Protein AF-A0A9X8DZJ5-F1 (afdb_monomer_lite)

Radius of gyration: 17.93 Å; chains: 1; bounding box: 38×41×40 Å

Foldseek 3Di:
DVVCCCVPCPPQEDDDDPPDLLQADDDCVVNVSHDYDDDDDDDPDDDDPPDPDPDPPPPPDPQDWAFPFDWPDRPDPDDDQDPDDDPVPDVVVLVSLLVVLVGTATAIGHDPVPPVQDHHAQVVCVSSNHDHDDGDCVDPDPNNVVVVVVCVVVVVD

Sequence (157 aa):
MADLMTQTFGDRLYIDDLTNDGSVLPSPHALQYKFLLKGKQGQADDTTTGEYSDMDDDVDDDDSADVVLHKISTKTKKQPPPTGKTKKLAADRKLAFAAYNRTHLSRVYPSGLRVDSSNYNPVMGWGTGSQLVALNYQTADVCVELFLEILQVLRIA

Secondary structure (DSSP, 8-state):
-HHHHHHHHGGGB----TT--SSSPPPTTTTTTPBPPP-PPPPPS----------------TT-EE--------------------TTHHHHHHHHHHHHTTTS--EEEE-TT-TT-----HHHHHTTT-SEE---TTS--HHHHHHHHHHHHTT--

InterPro domains:
  IPR000909 Phosphatidylinositol-specific phospholipase C, X domain [PF00388] (1-40)
  IPR001192 Phosphoinositide phospholipase C family [PR00390] (24-41)
  IPR001192 Phosphoinositide phospholipase C family [PR00390] (105-126)
  IPR001192 Phosphoinositide phospholipase C family [PR00390] (126-144)
  IPR001192 Phosphoinositide phospholipase C family [PTHR10336] (85-145)
  IPR001711 Phospholipase C, phosphatidylinositol-specific, Y domain [PF00387] (85-145)
  IPR001711 Phospholipase C, phosphatidylinositol-specific, Y domain [PS50008] (85-146)
  IPR001711 Phospholipase C, phosphatidylinositol-specific, Y domain [SM00149] (63-152)
  IPR017946 PLC-like phosphodiesterase, TIM beta/alpha-barrel domain superfamily [G3DSA:3.20.20.190] (1-150)
  IPR017946 PLC-like phosphodiesterase, TIM beta/alpha-barrel domain superfamily [SSF51695] (1-146)

pLDDT: mean 71.86, std 23.45, range [27.16, 96.31]

Structure (mmCIF, N/CA/C/O backbone):
data_AF-A0A9X8DZJ5-F1
#
_entry.id   AF-A0A9X8DZJ5-F1
#
loop_
_atom_site.group_PDB
_atom_site.id
_atom_site.type_symbol
_atom_site.label_atom_id
_atom_site.label_alt_id
_atom_site.label_comp_id
_atom_site.label_asym_id
_atom_site.label_entity_id
_atom_site.label_seq_id
_atom_site.pdbx_PDB_ins_code
_atom_site.Cartn_x
_atom_site.Cartn_y
_atom_site.Cartn_z
_atom_site.occupancy
_atom_site.B_iso_or_equiv
_atom_site.auth_seq_id
_atom_site.auth_comp_id
_atom_site.auth_asym_id
_atom_site.auth_atom_id
_atom_site.pdbx_PDB_model_num
ATOM 1 N N . MET A 1 1 ? 3.987 2.802 21.134 1.00 88.19 1 MET A N 1
ATOM 2 C CA . MET A 1 1 ? 3.379 3.090 19.812 1.00 88.19 1 MET A CA 1
ATOM 3 C C . MET A 1 1 ? 1.865 2.952 19.856 1.00 88.19 1 MET A C 1
ATOM 5 O O . MET A 1 1 ? 1.215 3.881 19.409 1.00 88.19 1 MET A O 1
ATOM 9 N N . ALA A 1 2 ? 1.309 1.887 20.451 1.00 88.94 2 ALA A N 1
ATOM 10 C CA . ALA A 1 2 ? -0.141 1.738 20.628 1.00 88.94 2 ALA A CA 1
ATOM 11 C C . ALA A 1 2 ? -0.812 2.981 21.253 1.00 88.94 2 ALA A C 1
ATOM 13 O O . ALA A 1 2 ? -1.716 3.533 20.640 1.00 88.94 2 ALA A O 1
ATOM 14 N N . ASP A 1 3 ? -0.300 3.498 22.377 1.00 93.75 3 ASP A N 1
ATOM 15 C CA . ASP A 1 3 ? -0.886 4.682 23.037 1.00 93.75 3 ASP A CA 1
ATOM 16 C C . ASP A 1 3 ? -0.896 5.928 22.143 1.00 93.75 3 ASP A C 1
ATOM 18 O O . ASP A 1 3 ? -1.893 6.641 22.082 1.00 93.75 3 ASP A O 1
ATOM 22 N N . LEU A 1 4 ? 0.183 6.158 21.384 1.00 95.38 4 LEU A N 1
ATOM 23 C CA . LEU A 1 4 ? 0.270 7.268 20.430 1.00 95.38 4 LEU A CA 1
ATOM 24 C C . LEU A 1 4 ? -0.754 7.123 19.302 1.00 95.38 4 LEU A C 1
ATOM 26 O O . LEU A 1 4 ? -1.357 8.112 18.896 1.00 95.38 4 LEU A O 1
ATOM 30 N N . MET A 1 5 ? -0.960 5.902 18.799 1.00 92.81 5 MET A N 1
ATOM 31 C CA . MET A 1 5 ? -1.943 5.622 17.751 1.00 92.81 5 MET A CA 1
ATOM 32 C C . MET A 1 5 ? -3.364 5.825 18.267 1.00 92.81 5 MET A C 1
ATOM 34 O O . MET A 1 5 ? -4.156 6.477 17.594 1.00 92.81 5 MET A O 1
ATOM 38 N N . THR A 1 6 ? -3.671 5.348 19.474 1.00 92.56 6 THR A N 1
ATOM 39 C CA . THR A 1 6 ? -4.973 5.571 20.113 1.00 92.56 6 THR A CA 1
ATOM 40 C C . THR A 1 6 ? -5.207 7.054 20.389 1.00 92.56 6 THR A C 1
ATOM 42 O O . THR A 1 6 ? -6.290 7.557 20.119 1.00 92.56 6 THR A O 1
ATOM 45 N N . GLN A 1 7 ? -4.197 7.787 20.860 1.00 96.31 7 GLN A N 1
ATOM 46 C CA . GLN A 1 7 ? -4.312 9.222 21.125 1.00 96.31 7 GLN A CA 1
ATOM 47 C C . GLN A 1 7 ? -4.469 10.046 19.837 1.00 96.31 7 GLN A C 1
ATOM 49 O O . GLN A 1 7 ? -5.207 11.027 19.823 1.00 96.31 7 GLN A O 1
ATOM 54 N N . THR A 1 8 ? -3.770 9.665 18.765 1.00 95.75 8 THR A N 1
ATOM 55 C CA . THR A 1 8 ? -3.733 10.424 17.505 1.00 95.75 8 THR A CA 1
ATOM 56 C C . THR A 1 8 ? -4.928 10.111 16.612 1.00 95.75 8 THR A C 1
ATOM 58 O O . THR A 1 8 ? -5.528 11.018 16.041 1.00 95.75 8 THR A O 1
ATOM 61 N N . PHE A 1 9 ? -5.270 8.829 16.463 1.00 94.62 9 PHE A N 1
ATOM 62 C CA . PHE A 1 9 ? -6.343 8.390 15.572 1.00 94.62 9 PHE A CA 1
ATOM 63 C C . PHE A 1 9 ? -7.681 8.227 16.290 1.00 94.62 9 PHE A C 1
ATOM 65 O O . PHE A 1 9 ? -8.708 8.346 15.631 1.00 94.62 9 PHE A O 1
ATOM 72 N N . GLY A 1 10 ? -7.691 8.001 17.608 1.00 93.06 10 GLY A N 1
ATOM 73 C CA . GLY A 1 10 ? -8.906 7.967 18.421 1.00 93.06 10 GLY A CA 1
ATOM 74 C C . GLY A 1 10 ? -9.996 7.071 17.835 1.00 93.06 10 GLY A C 1
ATOM 75 O O . GLY A 1 10 ? -9.781 5.892 17.562 1.00 93.06 10 GLY A O 1
ATOM 76 N N . ASP A 1 11 ? -11.159 7.669 17.594 1.00 91.69 11 ASP A N 1
ATOM 77 C CA . ASP A 1 11 ? -12.351 7.048 17.014 1.00 91.69 11 ASP A CA 1
ATOM 78 C C . ASP A 1 11 ? -12.203 6.661 15.532 1.00 91.69 11 ASP A C 1
ATOM 80 O O . ASP A 1 11 ? -13.010 5.894 14.999 1.00 91.69 11 ASP A O 1
ATOM 84 N N . ARG A 1 12 ? -11.174 7.165 14.845 1.00 93.88 12 ARG A N 1
ATOM 85 C CA . ARG A 1 12 ? -10.845 6.781 13.466 1.00 93.88 12 ARG A CA 1
ATOM 86 C C . ARG A 1 12 ? -10.071 5.474 13.404 1.00 93.88 12 ARG A C 1
ATOM 88 O O . ARG A 1 12 ? -9.976 4.901 12.326 1.00 93.88 12 ARG A O 1
ATOM 95 N N . LEU A 1 13 ? -9.519 4.981 14.509 1.00 92.19 13 LEU A N 1
ATOM 96 C CA . LEU A 1 13 ? -8.866 3.678 14.516 1.00 92.19 13 LEU A CA 1
ATOM 97 C C . LEU A 1 13 ? -9.921 2.568 14.417 1.00 92.19 13 LEU A C 1
ATOM 99 O O . LEU A 1 13 ? -10.859 2.522 15.210 1.00 92.19 13 LEU A O 1
ATOM 103 N N . TYR A 1 14 ? -9.784 1.680 13.435 1.00 88.62 14 TYR A N 1
ATOM 104 C CA . TYR A 1 14 ? -10.626 0.494 13.328 1.00 88.62 14 TYR A CA 1
ATOM 105 C C . TYR A 1 14 ? -10.118 -0.582 14.286 1.00 88.62 14 TYR A C 1
ATOM 107 O O . TYR A 1 14 ? -8.967 -1.011 14.193 1.00 88.62 14 TYR A O 1
ATOM 115 N N . ILE A 1 15 ? -10.984 -1.016 15.194 1.00 84.38 15 ILE A N 1
ATOM 116 C CA . ILE A 1 15 ? -10.743 -2.127 16.108 1.00 84.38 15 ILE A CA 1
ATOM 117 C C . ILE A 1 15 ? -11.855 -3.130 15.821 1.00 84.38 15 ILE A C 1
ATOM 119 O O . ILE A 1 15 ? -13.024 -2.765 15.901 1.00 84.38 15 ILE A O 1
ATOM 123 N N . ASP A 1 16 ? -11.489 -4.350 15.422 1.00 72.56 16 ASP A N 1
ATOM 124 C CA . ASP A 1 16 ? -12.465 -5.399 15.125 1.00 72.56 16 ASP A CA 1
ATOM 125 C C . ASP A 1 16 ? -13.330 -5.679 16.357 1.00 72.56 16 ASP A C 1
ATOM 127 O O . ASP A 1 16 ? -12.821 -6.013 17.434 1.00 72.56 16 ASP A O 1
ATOM 131 N N . ASP A 1 17 ? -14.644 -5.605 16.175 1.00 62.19 17 ASP A N 1
ATOM 132 C CA . ASP A 1 17 ? -15.587 -6.110 17.157 1.00 62.19 17 ASP A CA 1
ATOM 133 C C . ASP A 1 17 ? -15.558 -7.644 17.093 1.00 62.19 17 ASP A C 1
ATOM 135 O O . ASP A 1 17 ? -15.667 -8.245 16.022 1.00 62.19 17 ASP A O 1
ATOM 139 N N . LEU A 1 18 ? -15.447 -8.304 18.250 1.00 54.47 18 LEU A N 1
ATOM 140 C CA . LEU A 1 18 ? -15.384 -9.773 18.403 1.00 54.47 18 LEU A CA 1
ATOM 141 C C . LEU A 1 18 ? -16.606 -10.535 17.832 1.00 54.47 18 LEU A C 1
ATOM 143 O O . LEU A 1 18 ? -16.702 -11.752 17.976 1.00 54.47 18 LEU A O 1
ATOM 147 N N . THR A 1 19 ? -17.560 -9.823 17.234 1.00 55.09 19 THR A N 1
ATOM 148 C CA . THR A 1 19 ? -18.816 -10.307 16.659 1.00 55.09 19 THR A CA 1
ATOM 149 C C . THR A 1 19 ? -18.682 -10.777 15.213 1.00 55.09 19 THR A C 1
ATOM 151 O O . THR A 1 19 ? -19.518 -11.561 14.766 1.00 55.09 19 THR A O 1
ATOM 154 N N . ASN A 1 20 ? -17.655 -10.337 14.482 1.00 61.25 20 ASN A N 1
ATOM 155 C CA . ASN A 1 20 ? -17.418 -10.791 13.117 1.00 61.25 20 ASN A CA 1
ATOM 156 C C . ASN A 1 20 ? -16.614 -12.102 13.139 1.00 61.25 20 ASN A C 1
ATOM 158 O O . ASN A 1 20 ? -15.546 -12.191 13.748 1.00 61.25 20 ASN A O 1
ATOM 162 N N . ASP A 1 21 ? -17.114 -13.136 12.464 1.00 65.00 21 ASP A N 1
ATOM 163 C CA . ASP A 1 21 ? -16.435 -14.432 12.342 1.00 65.00 21 ASP A CA 1
ATOM 164 C C . ASP A 1 21 ? -15.158 -14.357 11.477 1.00 65.00 21 ASP A C 1
ATOM 166 O O . ASP A 1 21 ? -14.397 -15.327 11.386 1.00 65.00 21 ASP A O 1
ATOM 170 N N . GLY A 1 22 ? -14.891 -13.185 10.887 1.00 64.94 22 GLY A N 1
ATOM 171 C CA . GLY A 1 22 ? -13.727 -12.910 10.054 1.00 64.94 22 GLY A CA 1
ATOM 172 C C . GLY A 1 22 ? -13.811 -13.620 8.706 1.00 64.94 22 GLY A C 1
ATOM 173 O O . GLY A 1 22 ? -12.783 -13.842 8.068 1.00 64.94 22 GLY A O 1
ATOM 174 N N . SER A 1 23 ? -15.010 -14.038 8.293 1.00 67.62 23 SER A N 1
ATOM 175 C CA . SER A 1 23 ? -15.226 -14.725 7.019 1.00 67.62 23 SER A CA 1
ATOM 176 C C . SER A 1 23 ? -15.176 -13.7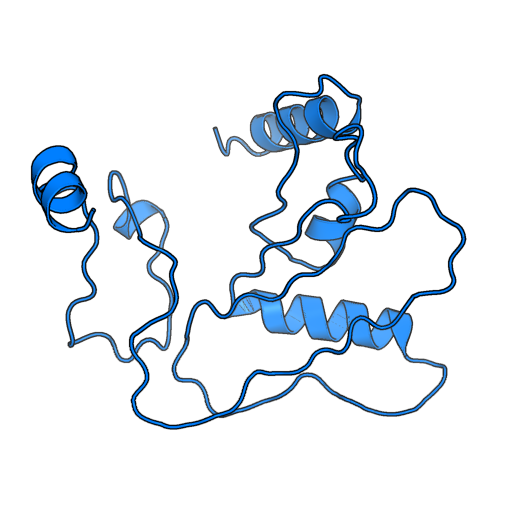70 5.824 1.00 67.62 23 SER A C 1
ATOM 178 O O . SER A 1 23 ? -14.772 -14.182 4.736 1.00 67.62 23 SER A O 1
ATOM 180 N N . VAL A 1 24 ? -15.543 -12.498 6.019 1.00 77.81 24 VAL A N 1
ATOM 181 C CA . VAL A 1 24 ? -15.622 -11.487 4.958 1.00 77.81 24 VAL A CA 1
ATOM 182 C C . VAL A 1 24 ? -15.025 -10.162 5.427 1.00 77.81 24 VAL A C 1
ATOM 184 O O . VAL A 1 24 ? -15.328 -9.674 6.517 1.00 77.81 24 VAL A O 1
ATOM 187 N N . LEU A 1 25 ? -14.187 -9.564 4.577 1.00 82.44 25 LEU A N 1
ATOM 188 C CA . LEU A 1 25 ? -13.629 -8.235 4.814 1.00 82.44 25 LEU A CA 1
ATOM 189 C C . LEU A 1 25 ? -14.706 -7.152 4.632 1.00 82.44 25 LEU A C 1
ATOM 191 O O . LEU A 1 25 ? -15.488 -7.229 3.679 1.00 82.44 25 LEU A O 1
ATOM 195 N N . PRO A 1 26 ? -14.745 -6.122 5.494 1.00 88.06 26 PRO A N 1
ATOM 196 C CA . PRO A 1 26 ? -15.677 -5.015 5.328 1.00 88.06 26 PRO A CA 1
ATOM 197 C C . PRO A 1 26 ? -15.472 -4.285 3.993 1.00 88.06 26 PRO A C 1
ATOM 199 O O . PRO A 1 26 ? -14.357 -4.188 3.477 1.00 88.06 26 PRO A O 1
ATOM 202 N N . SER A 1 27 ? -16.555 -3.735 3.439 1.00 90.81 27 SER A N 1
ATOM 203 C CA . SER A 1 27 ? -16.472 -2.939 2.210 1.00 90.81 27 SER A CA 1
ATOM 204 C C . SER A 1 27 ? -15.709 -1.623 2.437 1.00 90.81 27 SER A C 1
ATOM 206 O O . SER A 1 27 ? -15.721 -1.097 3.554 1.00 90.81 27 SER A O 1
ATOM 208 N N . PRO A 1 28 ? -15.123 -1.016 1.387 1.00 91.31 28 PRO A N 1
ATOM 209 C CA . PRO A 1 28 ? -14.476 0.293 1.503 1.00 91.31 28 PRO A CA 1
ATOM 210 C C . PRO A 1 28 ? -15.390 1.378 2.089 1.00 91.31 28 PRO A C 1
ATOM 212 O O . PRO A 1 28 ? -14.938 2.207 2.871 1.00 91.31 28 PRO A O 1
ATOM 215 N N . HIS A 1 29 ? -16.689 1.344 1.769 1.00 91.94 29 HIS A N 1
ATOM 216 C CA . HIS A 1 29 ? -17.666 2.289 2.314 1.00 91.94 29 HIS A CA 1
ATOM 217 C C . HIS A 1 29 ? -17.897 2.091 3.820 1.00 91.94 29 HIS A C 1
ATOM 219 O O . HIS A 1 29 ? -17.996 3.063 4.560 1.00 91.94 29 HIS A O 1
ATOM 225 N N . ALA A 1 30 ? -17.915 0.842 4.300 1.00 90.06 30 ALA A N 1
ATOM 226 C CA . ALA A 1 30 ? -18.024 0.553 5.732 1.00 90.06 30 ALA A CA 1
ATOM 227 C C . ALA A 1 30 ? -16.780 1.002 6.524 1.00 90.06 30 ALA A C 1
ATOM 229 O O . ALA A 1 30 ? -16.875 1.301 7.711 1.00 90.06 30 ALA A O 1
ATOM 230 N N . LEU A 1 31 ? -15.620 1.068 5.864 1.00 91.12 31 LEU A N 1
ATOM 231 C CA . LEU A 1 31 ? -14.344 1.500 6.444 1.00 91.12 31 LEU A CA 1
ATOM 232 C C . LEU A 1 31 ? -14.016 2.968 6.148 1.00 91.12 31 LEU A C 1
ATOM 234 O O . LEU A 1 31 ? -12.883 3.408 6.353 1.00 91.12 31 LEU A O 1
ATOM 238 N N . GLN A 1 32 ? -14.983 3.742 5.656 1.00 93.31 32 GLN A N 1
ATOM 239 C CA . GLN A 1 32 ? -14.746 5.125 5.278 1.00 93.31 32 GLN A CA 1
ATOM 240 C C . GLN A 1 32 ? -14.249 5.936 6.487 1.00 93.31 32 GLN A C 1
ATOM 242 O O . GLN A 1 32 ? -14.835 5.900 7.569 1.00 93.31 32 GLN A O 1
ATOM 247 N N . TYR A 1 33 ? -13.143 6.660 6.295 1.00 93.31 33 TYR A N 1
ATOM 248 C CA . TYR A 1 33 ? -12.449 7.442 7.331 1.00 93.31 33 TYR A CA 1
ATOM 249 C C . TYR A 1 33 ? -11.874 6.630 8.501 1.00 93.31 33 TYR A C 1
ATOM 251 O O . TYR A 1 33 ? -11.539 7.210 9.538 1.00 93.31 33 TYR A O 1
ATOM 259 N N . LYS A 1 34 ? -11.729 5.310 8.342 1.00 93.44 34 LYS A N 1
ATOM 260 C CA . LYS A 1 34 ? -11.113 4.441 9.342 1.00 93.44 34 LYS A CA 1
ATOM 261 C C . LYS A 1 34 ? -9.679 4.067 8.969 1.00 93.44 34 LYS A C 1
ATOM 263 O O . LYS A 1 34 ? -9.374 3.763 7.820 1.00 93.44 34 LYS A O 1
ATOM 268 N N . PHE A 1 35 ? -8.802 4.047 9.967 1.00 92.62 35 PHE A N 1
ATOM 269 C CA . PHE A 1 35 ? -7.441 3.535 9.865 1.00 92.62 35 PHE A CA 1
ATOM 270 C C . PHE A 1 35 ? -7.408 2.087 10.336 1.00 92.62 35 PHE A C 1
ATOM 272 O O . PHE A 1 35 ? -7.716 1.800 11.492 1.00 92.62 35 PHE A O 1
ATOM 279 N N . LEU A 1 36 ? -7.018 1.177 9.448 1.00 90.75 36 LEU A N 1
ATOM 280 C CA . LEU A 1 36 ? -6.837 -0.234 9.770 1.00 90.75 36 LEU A CA 1
ATOM 281 C C . LEU A 1 36 ? -5.366 -0.506 10.066 1.00 90.75 36 LEU A C 1
ATOM 283 O O . LEU A 1 36 ? -4.479 -0.009 9.370 1.00 90.75 36 LEU A O 1
ATOM 287 N N . LEU A 1 37 ? -5.106 -1.340 11.071 1.00 88.19 37 LEU A N 1
ATOM 288 C CA . LEU A 1 37 ? -3.752 -1.759 11.412 1.00 88.19 37 LEU A CA 1
ATOM 289 C C . LEU A 1 37 ? -3.487 -3.166 10.902 1.00 88.19 37 LEU A C 1
ATOM 291 O O . LEU A 1 37 ? -4.112 -4.131 11.331 1.00 88.19 37 LEU A O 1
ATOM 295 N N . LYS A 1 38 ? -2.499 -3.288 10.016 1.00 86.94 38 LYS A N 1
ATOM 296 C CA . LYS A 1 38 ? -1.957 -4.579 9.600 1.00 86.94 38 LYS A CA 1
ATOM 297 C C . LYS A 1 38 ? -0.671 -4.846 10.376 1.00 86.94 38 LYS A C 1
ATOM 299 O O . LYS A 1 38 ? 0.304 -4.113 10.233 1.00 86.94 38 LYS A O 1
ATOM 304 N N . GLY A 1 39 ? -0.636 -5.937 11.136 1.00 81.00 39 GLY A N 1
ATOM 305 C CA . GLY A 1 39 ? 0.531 -6.359 11.913 1.00 81.00 39 GLY A CA 1
ATOM 306 C C . GLY A 1 39 ? 0.464 -7.834 12.300 1.00 81.00 39 GLY A C 1
ATOM 307 O O . GLY A 1 39 ? -0.529 -8.508 12.032 1.00 81.00 39 GLY A O 1
ATOM 308 N N . LYS A 1 40 ? 1.532 -8.352 12.915 1.00 81.00 40 LYS A N 1
ATOM 309 C CA . LYS A 1 40 ? 1.513 -9.697 13.502 1.00 81.00 40 LYS A CA 1
ATOM 310 C C . LYS A 1 40 ? 0.590 -9.672 14.721 1.00 81.00 40 LYS A C 1
ATOM 312 O O . LYS A 1 40 ? 0.844 -8.930 15.666 1.00 81.00 40 LYS A O 1
ATOM 317 N N . GLN A 1 41 ? -0.467 -10.476 14.698 1.00 72.25 41 GLN A N 1
ATOM 318 C CA . GLN A 1 41 ? -1.313 -10.678 15.870 1.00 72.25 41 GLN A CA 1
ATOM 319 C C . GLN A 1 41 ? -0.550 -11.537 16.891 1.00 72.25 41 GLN A C 1
ATOM 321 O O . GLN A 1 41 ? 0.170 -12.460 16.502 1.00 72.25 41 GLN A O 1
ATOM 326 N N . GLY A 1 42 ? -0.646 -11.198 18.181 1.00 57.81 42 GLY A N 1
ATOM 327 C CA . GLY A 1 42 ? 0.007 -11.949 19.258 1.00 57.81 42 GLY A CA 1
ATOM 328 C C . GLY A 1 42 ? -0.342 -13.438 19.178 1.00 57.81 42 GLY A C 1
ATOM 329 O O . GLY A 1 42 ? -1.496 -13.799 18.961 1.00 57.81 42 GLY A O 1
ATOM 330 N N . GLN A 1 43 ? 0.673 -14.291 19.276 1.00 47.06 43 GLN A N 1
ATOM 331 C CA . GLN A 1 43 ? 0.572 -15.728 19.037 1.00 47.06 43 GLN A CA 1
ATOM 332 C C . GLN A 1 43 ? -0.145 -16.401 20.223 1.00 47.06 43 GLN A C 1
ATOM 334 O O . GLN A 1 43 ? 0.350 -16.348 21.344 1.00 47.06 43 GLN A O 1
ATOM 339 N N . ALA A 1 44 ? -1.295 -17.035 19.986 1.00 42.56 44 ALA A N 1
ATOM 340 C CA . ALA A 1 44 ? -1.571 -18.316 20.632 1.00 42.56 44 ALA A CA 1
ATOM 341 C C . ALA A 1 44 ? -0.923 -19.363 19.721 1.00 42.56 44 ALA A C 1
ATOM 343 O O . ALA A 1 44 ? -1.119 -19.301 18.506 1.00 42.56 44 ALA A O 1
ATOM 344 N N . ASP A 1 45 ? -0.078 -20.227 20.274 1.00 41.62 45 ASP A N 1
ATOM 345 C CA . ASP A 1 45 ? 0.773 -21.153 19.525 1.00 41.62 45 ASP A CA 1
ATOM 346 C C . ASP A 1 45 ? -0.003 -21.984 18.482 1.00 41.62 45 ASP A C 1
ATOM 348 O O . ASP A 1 45 ? -0.625 -22.991 18.798 1.00 41.62 45 ASP A O 1
ATOM 352 N N . ASP A 1 46 ? 0.075 -21.585 17.211 1.00 34.78 46 ASP A N 1
ATOM 353 C CA . ASP A 1 46 ? 0.049 -22.499 16.066 1.00 34.78 46 ASP A CA 1
ATOM 354 C C . ASP A 1 46 ? 1.095 -21.993 15.070 1.00 34.78 46 ASP A C 1
ATOM 356 O O . ASP A 1 46 ? 0.876 -21.069 14.278 1.00 34.78 46 ASP A O 1
ATOM 360 N N . THR A 1 47 ? 2.297 -22.554 15.180 1.00 40.72 47 THR A N 1
ATOM 361 C CA . THR A 1 47 ? 3.358 -22.396 14.192 1.00 40.72 47 THR A CA 1
ATOM 362 C C . THR A 1 47 ? 2.861 -22.980 12.875 1.00 40.72 47 THR A C 1
ATOM 364 O O . THR A 1 47 ? 2.922 -24.176 12.617 1.00 40.72 47 THR A O 1
ATOM 367 N N . THR A 1 48 ? 2.356 -22.121 12.000 1.00 31.84 48 THR A N 1
ATOM 368 C CA . THR A 1 48 ? 2.420 -22.364 10.561 1.00 31.84 48 THR A CA 1
ATOM 369 C C . THR A 1 48 ? 2.680 -21.029 9.868 1.00 31.84 48 THR A C 1
ATOM 371 O O . THR A 1 48 ? 1.789 -20.404 9.275 1.00 31.84 48 THR A O 1
ATOM 374 N N . THR A 1 49 ? 3.930 -20.569 9.983 1.00 32.75 49 THR A N 1
ATOM 375 C CA . THR A 1 49 ? 4.587 -19.809 8.916 1.00 32.75 49 THR A CA 1
ATOM 376 C C . THR A 1 49 ? 4.355 -20.600 7.636 1.00 32.75 49 THR A C 1
ATOM 378 O O . THR A 1 49 ? 4.846 -21.712 7.481 1.00 32.75 49 THR A O 1
ATOM 381 N N . GLY A 1 50 ? 3.479 -20.092 6.771 1.00 34.53 50 GLY A N 1
ATOM 382 C CA . GLY A 1 50 ? 3.370 -20.631 5.427 1.00 34.53 50 GLY A CA 1
ATOM 383 C C . GLY A 1 50 ? 4.656 -20.251 4.720 1.00 34.53 50 GLY A C 1
ATOM 384 O O . GLY A 1 50 ? 4.767 -19.121 4.259 1.00 34.53 50 GLY A O 1
ATOM 385 N N . GLU A 1 51 ? 5.629 -21.154 4.726 1.00 27.16 51 GLU A N 1
ATOM 386 C CA . GLU A 1 51 ? 6.793 -21.078 3.857 1.00 27.16 51 GLU A CA 1
ATOM 387 C C . GLU A 1 51 ? 6.285 -21.224 2.423 1.00 27.16 51 GLU A C 1
ATOM 389 O O . GLU A 1 51 ? 6.039 -22.321 1.922 1.00 27.16 51 GLU A O 1
ATOM 394 N N . TYR A 1 52 ? 6.080 -20.092 1.763 1.00 41.34 52 TYR A N 1
ATOM 395 C CA . TYR A 1 52 ? 6.437 -20.017 0.360 1.00 41.34 52 TYR A CA 1
ATOM 396 C C . TYR A 1 52 ? 7.913 -19.721 0.406 1.00 41.34 52 TYR A C 1
ATOM 398 O O . TYR A 1 52 ? 8.305 -18.597 0.696 1.00 41.34 52 TYR A O 1
ATOM 406 N N . SER A 1 53 ? 8.715 -20.770 0.259 1.00 32.53 53 SER A N 1
ATOM 407 C CA . SER A 1 53 ? 10.117 -20.591 -0.073 1.00 32.53 53 SER A CA 1
ATOM 408 C C . SER A 1 53 ? 10.171 -19.605 -1.230 1.00 32.53 53 SER A C 1
ATOM 410 O O . SER A 1 53 ? 9.496 -19.852 -2.240 1.00 32.53 53 SER A O 1
ATOM 412 N N . ASP A 1 54 ? 10.932 -18.528 -1.052 1.00 38.06 54 ASP A N 1
ATOM 413 C CA . ASP A 1 54 ? 11.538 -17.782 -2.143 1.00 38.06 54 ASP A CA 1
ATOM 414 C C . ASP A 1 54 ? 12.040 -18.833 -3.136 1.00 38.06 54 ASP A C 1
ATOM 416 O O . ASP A 1 54 ? 12.957 -19.604 -2.855 1.00 38.06 54 ASP A O 1
ATOM 420 N N . MET A 1 55 ? 11.278 -19.030 -4.205 1.00 34.12 55 MET A N 1
ATOM 421 C CA . MET A 1 55 ? 11.717 -19.865 -5.301 1.00 34.12 55 MET A CA 1
ATOM 422 C C . MET A 1 55 ? 12.273 -18.859 -6.266 1.00 34.12 55 MET A C 1
ATOM 424 O O . MET A 1 55 ? 11.495 -18.139 -6.890 1.00 34.12 55 MET A O 1
ATOM 428 N N . ASP A 1 56 ? 13.601 -18.792 -6.270 1.00 39.56 56 ASP A N 1
ATOM 429 C CA . ASP A 1 56 ? 14.405 -18.158 -7.296 1.00 39.56 56 ASP A CA 1
ATOM 430 C C . ASP A 1 56 ? 13.838 -18.600 -8.649 1.00 39.56 56 ASP A C 1
ATOM 432 O O . ASP A 1 56 ? 14.062 -19.716 -9.129 1.00 39.56 56 ASP A O 1
ATOM 436 N N . ASP A 1 57 ? 12.986 -17.754 -9.222 1.00 39.69 57 ASP A N 1
ATOM 437 C CA . ASP A 1 57 ? 12.709 -17.805 -10.639 1.00 39.69 57 ASP A CA 1
ATOM 438 C C . ASP A 1 57 ? 14.030 -17.342 -11.266 1.00 39.69 57 ASP A C 1
ATOM 440 O O . ASP A 1 57 ? 14.304 -16.145 -11.314 1.00 39.69 57 ASP A O 1
ATOM 444 N N . ASP A 1 58 ? 14.870 -18.300 -11.687 1.00 36.50 58 ASP A N 1
ATOM 445 C CA . ASP A 1 58 ? 15.978 -18.107 -12.637 1.00 36.50 58 ASP A CA 1
ATOM 446 C C . ASP A 1 58 ? 15.394 -17.631 -13.984 1.00 36.50 58 ASP A C 1
ATOM 448 O O . ASP A 1 58 ? 15.405 -18.319 -15.009 1.00 36.50 58 ASP A O 1
ATOM 452 N N . VAL A 1 59 ? 14.785 -16.456 -13.950 1.00 39.47 59 VAL A N 1
ATOM 453 C CA . VAL A 1 59 ? 14.394 -15.653 -15.084 1.00 39.47 59 VAL A CA 1
ATOM 454 C C . VAL A 1 59 ? 15.220 -14.391 -14.914 1.00 39.47 59 VAL A C 1
ATOM 456 O O . VAL A 1 59 ? 14.937 -13.577 -14.038 1.00 39.47 59 VAL A O 1
ATOM 459 N N . ASP A 1 60 ? 16.268 -14.272 -15.727 1.00 39.19 60 ASP A N 1
ATOM 460 C CA . ASP A 1 60 ? 17.086 -13.069 -15.912 1.00 39.19 60 ASP A CA 1
ATOM 461 C C . ASP A 1 60 ? 16.244 -11.906 -16.495 1.00 39.19 60 ASP A C 1
ATOM 463 O O . ASP A 1 60 ? 16.589 -11.325 -17.521 1.00 39.19 60 ASP A O 1
ATOM 467 N N . ASP A 1 61 ? 15.111 -11.577 -15.875 1.00 41.47 61 ASP A N 1
ATOM 468 C CA . ASP A 1 61 ? 14.298 -10.412 -16.186 1.00 41.47 61 ASP A CA 1
ATOM 469 C C . ASP A 1 61 ? 14.344 -9.489 -14.964 1.00 41.47 61 ASP A C 1
ATOM 471 O O . ASP A 1 61 ? 13.783 -9.779 -13.905 1.00 41.47 61 ASP A O 1
ATOM 475 N N . ASP A 1 62 ? 14.987 -8.338 -15.140 1.00 47.50 62 ASP A N 1
ATOM 476 C CA . ASP A 1 62 ? 15.074 -7.172 -14.242 1.00 47.50 62 ASP A CA 1
ATOM 477 C C . ASP A 1 62 ? 13.695 -6.559 -13.870 1.00 47.50 62 ASP A C 1
ATOM 479 O O . ASP A 1 62 ? 13.579 -5.420 -13.432 1.00 47.50 62 ASP A O 1
ATOM 483 N N . ASP A 1 63 ? 12.613 -7.323 -14.019 1.00 49.75 63 ASP A N 1
ATOM 484 C CA . ASP A 1 63 ? 11.209 -6.975 -13.797 1.00 49.75 63 ASP A CA 1
ATOM 485 C C . ASP A 1 63 ? 10.557 -7.818 -12.681 1.00 49.75 63 ASP A C 1
ATOM 487 O O . ASP A 1 63 ? 9.344 -7.736 -12.456 1.00 49.75 63 ASP A O 1
ATOM 491 N N . SER A 1 64 ? 11.331 -8.629 -11.946 1.00 50.03 64 SER A N 1
ATOM 492 C CA . SER A 1 64 ? 10.776 -9.448 -10.866 1.00 50.03 64 SER A CA 1
ATOM 493 C C . SER A 1 64 ? 10.214 -8.582 -9.725 1.00 50.03 64 SER A C 1
ATOM 495 O O . SER A 1 64 ? 10.836 -7.637 -9.217 1.00 50.03 64 SER A O 1
ATOM 497 N N . ALA A 1 65 ? 8.969 -8.892 -9.361 1.00 49.12 65 ALA A N 1
ATOM 498 C CA . ALA A 1 65 ? 8.298 -8.397 -8.171 1.00 49.12 65 ALA A CA 1
ATOM 499 C C . ALA A 1 65 ? 8.342 -9.511 -7.126 1.00 49.12 65 ALA A C 1
ATOM 501 O O . ALA A 1 65 ? 7.831 -10.606 -7.381 1.00 49.12 65 ALA A O 1
ATOM 502 N N . ASP A 1 66 ? 8.893 -9.235 -5.949 1.00 47.50 66 ASP A N 1
ATOM 503 C CA . ASP A 1 66 ? 8.899 -10.211 -4.866 1.00 47.50 66 ASP A CA 1
ATOM 504 C C . ASP A 1 66 ? 7.470 -10.317 -4.304 1.00 47.50 66 ASP A C 1
ATOM 506 O O . ASP A 1 66 ? 6.897 -9.379 -3.725 1.00 47.50 66 ASP A O 1
ATOM 510 N N . VAL A 1 67 ? 6.847 -11.483 -4.490 1.00 39.88 67 VAL A N 1
ATOM 511 C CA . VAL A 1 67 ? 5.506 -11.774 -3.966 1.00 39.88 67 VAL A CA 1
ATOM 512 C C . VAL A 1 67 ? 5.616 -12.144 -2.487 1.00 39.88 67 VAL A C 1
ATOM 514 O O . VAL A 1 67 ? 5.571 -13.312 -2.108 1.00 39.88 67 VAL A O 1
ATOM 517 N N . VAL A 1 68 ? 5.725 -11.142 -1.614 1.00 39.38 68 VAL A N 1
ATOM 518 C CA . VAL A 1 68 ? 5.732 -11.374 -0.161 1.00 39.38 68 VAL A CA 1
ATOM 519 C C . VAL A 1 68 ? 4.301 -11.465 0.384 1.00 39.38 68 VAL A C 1
ATOM 521 O O . VAL A 1 68 ? 3.700 -10.478 0.824 1.00 39.38 68 VAL A O 1
ATOM 524 N N . LEU A 1 69 ? 3.759 -12.687 0.409 1.00 39.16 69 LEU A N 1
ATOM 525 C CA . LEU A 1 69 ? 2.442 -12.999 0.971 1.00 39.16 69 LEU A CA 1
ATOM 526 C C . LEU A 1 69 ? 2.357 -12.667 2.465 1.00 39.16 69 LEU A C 1
ATOM 528 O O . LEU A 1 69 ? 2.919 -13.353 3.316 1.00 39.16 69 LEU A O 1
ATOM 532 N N . HIS A 1 70 ? 1.553 -11.663 2.811 1.00 37.53 70 HIS A N 1
ATOM 533 C CA . HIS A 1 70 ? 1.161 -11.414 4.193 1.00 37.53 70 HIS A CA 1
ATOM 534 C C . HIS A 1 70 ? -0.322 -11.718 4.392 1.00 37.53 70 HIS A C 1
ATOM 536 O O . HIS A 1 70 ? -1.175 -11.057 3.806 1.00 37.53 70 HIS A O 1
ATOM 542 N N . LYS A 1 71 ? -0.626 -12.689 5.264 1.00 36.56 71 LYS A N 1
ATOM 543 C CA . LYS A 1 71 ? -1.997 -13.029 5.672 1.00 36.56 71 LYS A CA 1
ATOM 544 C C . LYS A 1 71 ? -2.706 -11.790 6.237 1.00 36.56 71 LYS A C 1
ATOM 546 O O . LYS A 1 71 ? -2.316 -11.286 7.288 1.00 36.56 71 LYS A O 1
ATOM 551 N N . ILE A 1 72 ? -3.773 -11.346 5.578 1.00 41.06 72 ILE A N 1
ATOM 552 C CA . ILE A 1 72 ? -4.880 -10.645 6.234 1.00 41.06 72 ILE A CA 1
ATOM 553 C C . ILE A 1 72 ? -5.882 -11.759 6.554 1.00 41.06 72 ILE A C 1
ATOM 555 O O . ILE A 1 72 ? -6.453 -12.370 5.654 1.00 41.06 72 ILE A O 1
ATOM 559 N N . SER A 1 73 ? -5.922 -12.149 7.829 1.00 37.12 73 SER A N 1
ATOM 560 C CA . SER A 1 73 ? -6.579 -13.361 8.326 1.00 37.12 73 SER A CA 1
ATOM 561 C C . SER A 1 73 ? -8.072 -13.371 7.996 1.00 37.12 73 SER A C 1
ATOM 563 O O . SER A 1 73 ? -8.834 -12.654 8.633 1.00 37.12 73 SER A O 1
ATOM 565 N N . THR A 1 74 ? -8.503 -14.257 7.096 1.00 31.69 74 THR A N 1
ATOM 566 C CA . THR A 1 74 ? -9.834 -14.857 7.220 1.00 31.69 74 THR A CA 1
ATOM 567 C C . THR A 1 74 ? -9.668 -16.161 7.993 1.00 31.69 74 THR A C 1
ATOM 569 O O . THR A 1 74 ? -8.751 -16.943 7.725 1.00 31.69 74 THR A O 1
ATOM 572 N N . LYS A 1 75 ? -10.528 -16.423 8.980 1.00 32.16 75 LYS A N 1
ATOM 573 C CA . LYS A 1 75 ? -10.603 -17.741 9.630 1.00 32.16 75 LYS A CA 1
ATOM 574 C C . LYS A 1 75 ? -11.308 -18.733 8.696 1.00 32.16 75 LYS A C 1
ATOM 576 O O . LYS A 1 75 ? -12.325 -19.318 9.046 1.00 32.16 75 LYS A O 1
ATOM 581 N N . THR A 1 76 ? -10.793 -18.927 7.485 1.00 31.98 76 THR A N 1
ATOM 582 C CA . THR A 1 76 ? -11.234 -20.008 6.599 1.00 31.98 76 THR A CA 1
ATOM 583 C C . THR A 1 76 ? -10.258 -21.180 6.700 1.00 31.98 76 THR A C 1
ATOM 585 O O . THR A 1 76 ? -9.054 -21.009 6.894 1.00 31.98 76 THR A O 1
ATOM 588 N N . LYS A 1 77 ? -10.798 -22.408 6.677 1.00 33.62 77 LYS A N 1
ATOM 589 C CA . LYS A 1 77 ? -10.036 -23.664 6.785 1.00 33.62 77 LYS A CA 1
ATOM 590 C C . LYS A 1 77 ? -8.807 -23.637 5.868 1.00 33.62 77 LYS A C 1
ATOM 592 O O . LYS A 1 77 ? -8.950 -23.327 4.690 1.00 33.62 77 LYS A O 1
ATOM 597 N N . LYS A 1 78 ? -7.642 -24.022 6.419 1.00 39.97 78 LYS A N 1
ATOM 598 C CA . LYS A 1 78 ? -6.338 -24.184 5.744 1.00 39.97 78 LYS A CA 1
ATOM 599 C C . LYS A 1 78 ? -6.517 -24.818 4.350 1.00 39.97 78 LYS A C 1
ATOM 601 O O . LYS A 1 78 ? -6.554 -26.040 4.236 1.00 39.97 78 LYS A O 1
ATOM 606 N N . GLN A 1 79 ? -6.597 -24.006 3.298 1.00 37.62 79 GLN A N 1
ATOM 607 C CA . GLN A 1 79 ? -6.254 -24.437 1.946 1.00 37.62 79 GLN A CA 1
ATOM 608 C C . GLN A 1 79 ? -4.932 -23.767 1.580 1.00 37.62 79 GLN A C 1
ATOM 610 O O . GLN A 1 79 ? -4.920 -22.576 1.265 1.00 37.62 79 GLN A O 1
ATOM 615 N N . PRO A 1 80 ? -3.798 -24.486 1.668 1.00 40.94 80 PRO A N 1
ATOM 616 C CA . PRO A 1 80 ? -2.600 -24.037 0.983 1.00 40.94 80 PRO A CA 1
ATOM 617 C C . PRO A 1 80 ? -2.896 -24.023 -0.528 1.00 40.94 80 PRO A C 1
ATOM 619 O O . PRO A 1 80 ? -3.622 -24.895 -1.015 1.00 40.94 80 PRO A O 1
ATOM 622 N N . PRO A 1 81 ? -2.376 -23.054 -1.295 1.00 42.84 81 PRO A N 1
ATOM 623 C CA . PRO A 1 81 ? -2.464 -23.096 -2.743 1.00 42.84 81 PRO A CA 1
ATOM 624 C C . PRO A 1 81 ? -1.773 -24.365 -3.254 1.00 42.84 81 PRO A C 1
ATOM 626 O O . PRO A 1 81 ? -0.860 -24.884 -2.605 1.00 42.84 81 PRO A O 1
ATOM 629 N N . PRO A 1 82 ? -2.216 -24.885 -4.407 1.00 38.19 82 PRO A N 1
ATOM 630 C CA . PRO A 1 82 ? -1.810 -26.197 -4.882 1.00 38.19 82 PRO A CA 1
ATOM 631 C C . PRO A 1 82 ? -0.295 -26.271 -5.123 1.00 38.19 82 PRO A C 1
ATOM 633 O O . PRO A 1 82 ? 0.236 -25.699 -6.073 1.00 38.19 82 PRO A O 1
ATOM 636 N N . THR A 1 83 ? 0.400 -27.029 -4.273 1.00 40.59 83 THR A N 1
ATOM 637 C CA . THR A 1 83 ? 1.808 -27.426 -4.408 1.00 40.59 83 THR A CA 1
ATOM 638 C C . THR A 1 83 ? 1.911 -28.739 -5.194 1.00 40.59 83 THR A C 1
ATOM 640 O O . THR A 1 83 ? 2.263 -29.791 -4.668 1.00 40.59 83 THR A O 1
ATOM 643 N N . GLY A 1 84 ? 1.559 -28.712 -6.483 1.00 34.75 84 GLY A N 1
ATOM 644 C CA . GLY A 1 84 ? 1.666 -29.877 -7.372 1.00 34.75 84 GLY A CA 1
ATOM 645 C C . GLY A 1 84 ? 2.894 -29.796 -8.278 1.00 34.75 84 GLY A C 1
ATOM 646 O O . GLY A 1 84 ? 2.965 -28.910 -9.112 1.00 34.75 84 GLY A O 1
ATOM 647 N N . LYS A 1 85 ? 3.859 -30.713 -8.161 1.00 32.03 85 LYS A N 1
ATOM 648 C CA . LYS A 1 85 ? 5.042 -30.793 -9.042 1.00 32.03 85 LYS A CA 1
ATOM 649 C C . LYS A 1 85 ? 4.646 -31.218 -10.469 1.00 32.03 85 LYS A C 1
ATOM 651 O O . LYS A 1 85 ? 4.533 -32.409 -10.728 1.00 32.03 85 LYS A O 1
ATOM 656 N N . THR A 1 86 ? 4.489 -30.285 -11.412 1.00 31.97 86 THR A N 1
ATOM 657 C CA . THR A 1 86 ? 4.311 -30.610 -12.849 1.00 31.97 86 THR A CA 1
ATOM 658 C C . THR A 1 86 ? 4.653 -29.425 -13.757 1.00 31.97 86 THR A C 1
ATOM 660 O O . THR A 1 86 ? 4.146 -28.337 -13.572 1.00 31.97 86 THR A O 1
ATOM 663 N N . LYS A 1 87 ? 5.459 -29.605 -14.806 1.00 40.59 87 LYS A N 1
ATOM 664 C CA . LYS A 1 87 ? 5.981 -28.522 -15.679 1.00 40.59 87 LYS A CA 1
ATOM 665 C C . LYS A 1 87 ? 4.937 -27.740 -16.523 1.00 40.59 87 LYS A C 1
ATOM 667 O O . LYS A 1 87 ? 5.317 -26.932 -17.358 1.00 40.59 87 LYS A O 1
ATOM 672 N N . LYS A 1 88 ? 3.632 -27.924 -16.281 1.00 41.66 88 LYS A N 1
ATOM 673 C CA . LYS A 1 88 ? 2.514 -27.092 -16.792 1.00 41.66 88 LYS A CA 1
ATOM 674 C C . LYS A 1 88 ? 2.184 -25.884 -15.885 1.00 41.66 88 LYS A C 1
ATOM 676 O O . LYS A 1 88 ? 1.208 -25.179 -16.099 1.00 41.66 88 LYS A O 1
ATOM 681 N N . LEU A 1 89 ? 3.008 -25.655 -14.862 1.00 51.62 89 LEU A N 1
ATOM 682 C CA . LEU A 1 89 ? 2.610 -25.033 -13.602 1.00 51.62 89 LEU A CA 1
ATOM 683 C C . LEU A 1 89 ? 2.452 -23.511 -13.574 1.00 51.62 89 LEU A C 1
ATOM 685 O O . LEU A 1 89 ? 1.728 -23.026 -12.717 1.00 51.62 89 LEU A O 1
ATOM 689 N N . ALA A 1 90 ? 3.129 -22.735 -14.421 1.00 56.19 90 ALA A N 1
ATOM 690 C CA . ALA A 1 90 ? 3.181 -21.281 -14.218 1.00 56.19 90 ALA A CA 1
ATOM 691 C C . ALA A 1 90 ? 1.824 -20.593 -14.466 1.00 56.19 90 ALA A C 1
ATOM 693 O O . ALA A 1 90 ? 1.376 -19.790 -13.648 1.00 56.19 90 ALA A O 1
ATOM 694 N N . ALA A 1 91 ? 1.138 -20.943 -15.559 1.00 61.41 91 ALA A N 1
ATOM 695 C CA . ALA A 1 91 ? -0.184 -20.397 -15.878 1.00 61.41 91 ALA A CA 1
ATOM 696 C C . ALA A 1 91 ? -1.250 -20.868 -14.874 1.00 61.41 91 ALA A C 1
ATOM 698 O O . ALA A 1 91 ? -2.025 -20.057 -14.365 1.00 61.41 91 ALA A O 1
ATOM 699 N N . ASP A 1 92 ? -1.219 -22.155 -14.517 1.00 68.19 92 ASP A N 1
ATOM 700 C CA . ASP 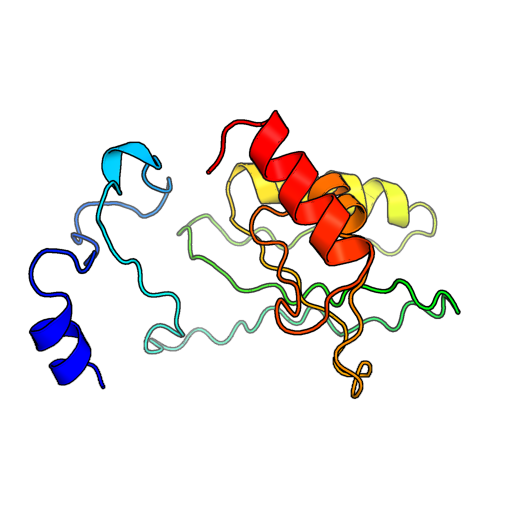A 1 92 ? -2.125 -22.747 -13.529 1.00 68.19 92 ASP A CA 1
ATOM 701 C C . ASP A 1 92 ? -1.931 -22.117 -12.137 1.00 68.19 92 ASP A C 1
ATOM 703 O O . ASP A 1 92 ? -2.901 -21.865 -11.419 1.00 68.19 92 ASP A O 1
ATOM 707 N N . ARG A 1 93 ? -0.687 -21.773 -11.771 1.00 69.62 93 ARG A N 1
ATOM 708 C CA . ARG A 1 93 ? -0.360 -21.058 -10.526 1.00 69.62 93 ARG A CA 1
ATOM 709 C C . ARG A 1 93 ? -0.849 -19.613 -10.538 1.00 69.62 93 ARG A C 1
ATOM 711 O O . ARG A 1 93 ? -1.431 -19.186 -9.544 1.00 69.62 93 ARG A O 1
ATOM 718 N N . LYS A 1 94 ? -0.679 -18.876 -11.645 1.00 74.12 94 LYS A N 1
ATOM 719 C CA . LYS A 1 94 ? -1.222 -17.509 -11.790 1.00 74.12 94 LYS A CA 1
ATOM 720 C C . LYS A 1 94 ? -2.744 -17.501 -11.635 1.00 74.12 94 LYS A C 1
ATOM 722 O O . LYS A 1 94 ? -3.283 -16.661 -10.918 1.00 74.12 94 LYS A O 1
ATOM 727 N N . LEU A 1 95 ? -3.430 -18.477 -12.232 1.00 80.75 95 LEU A N 1
ATOM 728 C CA . LEU A 1 95 ? -4.880 -18.620 -12.106 1.00 80.75 95 LEU A CA 1
ATOM 729 C C . LEU A 1 95 ? -5.308 -18.987 -10.676 1.00 80.75 95 LEU A C 1
ATOM 731 O O . LEU A 1 95 ? -6.277 -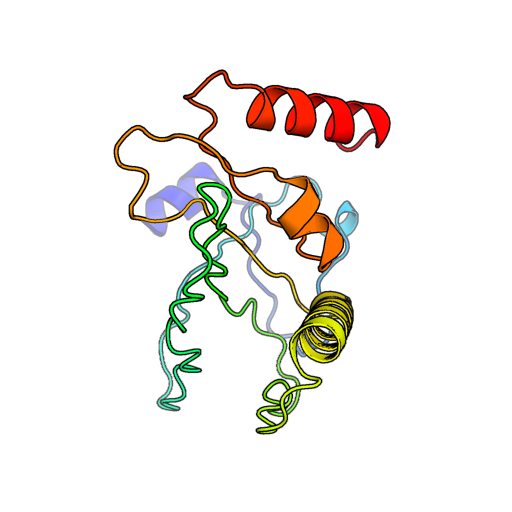18.426 -10.163 1.00 80.75 95 LEU A O 1
ATOM 735 N N . ALA A 1 96 ? -4.581 -19.891 -10.014 1.00 84.69 96 ALA A N 1
ATOM 736 C CA . ALA A 1 96 ? -4.839 -20.244 -8.619 1.00 84.69 96 ALA A CA 1
ATOM 737 C C . ALA A 1 96 ? -4.639 -19.046 -7.676 1.00 84.69 96 ALA A C 1
ATOM 739 O O . ALA A 1 96 ? -5.442 -18.837 -6.767 1.00 84.69 96 ALA A O 1
ATOM 740 N N . PHE A 1 97 ? -3.615 -18.225 -7.915 1.00 82.81 97 PHE A N 1
ATOM 741 C CA . PHE A 1 97 ? -3.368 -17.015 -7.136 1.00 82.81 97 PHE A CA 1
ATOM 742 C C . PHE A 1 97 ? -4.452 -15.953 -7.359 1.00 82.81 97 PHE A C 1
ATOM 744 O O . PHE A 1 97 ? -4.976 -15.388 -6.399 1.00 82.81 97 PHE A O 1
ATOM 751 N N . ALA A 1 98 ? -4.890 -15.770 -8.606 1.00 85.44 98 ALA A N 1
ATOM 752 C CA . ALA A 1 98 ? -6.035 -14.919 -8.918 1.00 85.44 98 ALA A CA 1
ATOM 753 C C . ALA A 1 98 ? -7.323 -15.403 -8.231 1.00 85.44 98 ALA A C 1
ATOM 755 O O . ALA A 1 98 ? -8.112 -14.590 -7.752 1.00 85.44 98 ALA A O 1
ATOM 756 N N . ALA A 1 99 ? -7.537 -16.720 -8.132 1.00 88.56 99 ALA A N 1
ATOM 757 C CA . ALA A 1 99 ? -8.663 -17.282 -7.389 1.00 88.56 99 ALA A CA 1
ATOM 758 C C . ALA A 1 99 ? -8.546 -17.031 -5.876 1.00 88.56 99 ALA A C 1
ATOM 760 O O . ALA A 1 99 ? -9.543 -16.675 -5.251 1.00 88.56 99 ALA A O 1
ATOM 761 N N . TYR A 1 100 ? -7.345 -17.158 -5.301 1.00 88.00 100 TYR A N 1
ATOM 762 C CA . TYR A 1 100 ? -7.072 -16.849 -3.893 1.00 88.00 100 TYR A CA 1
ATOM 763 C C . TYR A 1 100 ? -7.379 -15.382 -3.550 1.00 88.00 100 TYR A C 1
ATOM 765 O O . TYR A 1 100 ? -8.045 -15.103 -2.548 1.00 88.00 100 TYR A O 1
ATOM 773 N N . ASN A 1 101 ? -6.988 -14.452 -4.427 1.00 89.69 101 ASN A N 1
ATOM 774 C CA . ASN A 1 101 ? -7.210 -13.013 -4.258 1.00 89.69 101 ASN A CA 1
ATOM 775 C C . ASN A 1 101 ? -8.689 -12.583 -4.319 1.00 89.69 101 ASN A C 1
ATOM 777 O O . ASN A 1 101 ? -9.011 -11.429 -4.052 1.00 89.69 101 ASN A O 1
ATOM 781 N N . ARG A 1 102 ? -9.626 -13.492 -4.619 1.00 88.12 102 ARG A N 1
ATOM 782 C CA . ARG A 1 102 ? -11.068 -13.186 -4.555 1.00 88.12 102 ARG A CA 1
ATOM 783 C C . ARG A 1 102 ? -11.590 -13.040 -3.131 1.00 88.12 102 ARG A C 1
ATOM 785 O O . ARG A 1 102 ? -12.579 -12.347 -2.924 1.00 88.12 102 ARG A O 1
ATOM 792 N N . THR A 1 103 ? -10.961 -13.708 -2.168 1.00 85.69 103 THR A N 1
ATOM 793 C CA . THR A 1 103 ? -11.392 -13.697 -0.758 1.00 85.69 103 THR A CA 1
ATOM 794 C C . THR A 1 103 ? -10.288 -13.241 0.192 1.00 85.69 103 THR A C 1
ATOM 796 O O . THR A 1 103 ? -10.522 -13.131 1.392 1.00 85.69 103 THR A O 1
ATOM 799 N N . HIS A 1 104 ? -9.089 -12.983 -0.329 1.00 86.12 104 HIS A N 1
ATOM 800 C CA . HIS A 1 104 ? -7.924 -12.556 0.435 1.00 86.12 104 HIS A CA 1
ATOM 801 C C . HIS A 1 104 ? -7.284 -11.332 -0.208 1.00 86.12 104 HIS A C 1
ATOM 803 O O . HIS A 1 104 ? -7.316 -11.160 -1.425 1.00 86.12 104 HIS A O 1
ATOM 809 N N . LEU A 1 105 ? -6.669 -10.502 0.629 1.00 87.56 105 LEU A N 1
ATOM 810 C CA . LEU A 1 105 ? -5.847 -9.388 0.183 1.00 87.56 105 LEU A CA 1
ATOM 811 C C . LEU A 1 105 ? -4.382 -9.823 0.130 1.00 87.56 105 LEU A C 1
ATOM 813 O O . LEU A 1 105 ? -3.849 -10.322 1.124 1.00 87.56 105 LEU A O 1
ATOM 817 N N . SER A 1 106 ? -3.735 -9.583 -1.007 1.00 88.06 106 SER A N 1
ATOM 818 C CA . SER A 1 106 ? -2.304 -9.823 -1.198 1.00 88.06 106 SER A CA 1
ATOM 819 C C . SER A 1 106 ? -1.559 -8.513 -1.413 1.00 88.06 106 SER A C 1
ATOM 821 O O . SER A 1 106 ? -2.030 -7.620 -2.124 1.00 88.06 106 SER A O 1
ATOM 823 N N . ARG A 1 107 ? -0.376 -8.419 -0.793 1.00 90.75 107 ARG A N 1
ATOM 824 C CA . ARG A 1 107 ? 0.573 -7.321 -0.978 1.00 90.75 107 ARG A CA 1
ATOM 825 C C . ARG A 1 107 ? 1.821 -7.826 -1.685 1.00 90.75 107 ARG A C 1
ATOM 827 O O . ARG A 1 107 ? 2.349 -8.858 -1.294 1.00 90.75 107 ARG A O 1
ATOM 834 N N . VAL A 1 108 ? 2.267 -7.090 -2.694 1.00 87.00 108 VAL A N 1
ATOM 835 C CA . VAL A 1 108 ? 3.500 -7.357 -3.448 1.00 87.00 108 VAL A CA 1
ATOM 836 C C . VAL A 1 108 ? 4.429 -6.153 -3.334 1.00 87.00 108 VAL A C 1
ATOM 838 O O . VAL A 1 108 ? 3.952 -5.025 -3.170 1.00 87.00 108 VAL A O 1
ATOM 841 N N . TYR A 1 109 ? 5.737 -6.397 -3.358 1.00 89.19 109 TYR A N 1
ATOM 842 C CA . TYR A 1 109 ? 6.766 -5.383 -3.135 1.00 89.19 109 TYR A CA 1
ATOM 843 C C . TYR A 1 109 ? 7.861 -5.475 -4.206 1.00 89.19 109 TYR A C 1
ATOM 845 O O . TYR A 1 109 ? 8.036 -6.540 -4.800 1.00 89.19 109 TYR A O 1
ATOM 853 N N . PRO A 1 110 ? 8.616 -4.388 -4.453 1.00 89.00 110 PRO A N 1
ATOM 854 C CA . PRO A 1 110 ? 9.830 -4.465 -5.255 1.00 89.00 110 PRO A CA 1
ATOM 855 C C . PRO A 1 110 ? 10.839 -5.409 -4.604 1.00 89.00 110 PRO A C 1
ATOM 857 O O . PRO A 1 110 ? 10.849 -5.546 -3.376 1.00 89.00 110 PRO A O 1
ATOM 860 N N . SER A 1 111 ? 11.685 -6.033 -5.424 1.00 87.31 111 SER A N 1
ATOM 861 C CA . SER A 1 111 ? 12.673 -6.968 -4.903 1.00 87.31 111 SER A CA 1
ATOM 862 C C . SER A 1 111 ? 13.667 -6.308 -3.955 1.00 87.31 111 SER A C 1
ATOM 864 O O . SER A 1 111 ? 14.091 -5.171 -4.178 1.00 87.31 111 SER A O 1
ATOM 866 N N . GLY A 1 112 ? 14.084 -7.040 -2.918 1.00 82.88 112 GLY A N 1
ATOM 867 C CA . GLY A 1 112 ? 15.112 -6.582 -1.976 1.00 82.88 112 GLY A CA 1
ATOM 868 C C . GLY A 1 112 ? 16.468 -6.280 -2.631 1.00 82.88 112 GLY A C 1
ATOM 869 O O . GLY A 1 112 ? 17.268 -5.539 -2.063 1.00 82.88 112 GLY A O 1
ATOM 870 N N . LEU A 1 113 ? 16.712 -6.808 -3.837 1.00 85.81 113 LEU A N 1
ATOM 871 C CA . LEU A 1 113 ? 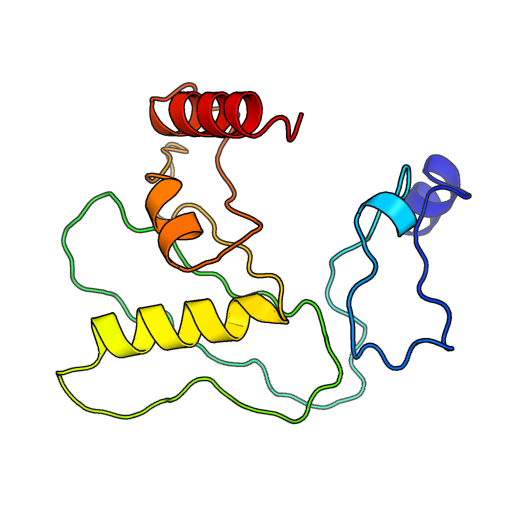17.914 -6.538 -4.633 1.00 85.81 113 LEU A CA 1
ATOM 872 C C . LEU A 1 113 ? 17.934 -5.127 -5.248 1.00 85.81 113 LEU A C 1
ATOM 874 O O . LEU A 1 113 ? 19.006 -4.633 -5.600 1.00 85.81 113 LEU A O 1
ATOM 878 N N . ARG A 1 114 ? 16.782 -4.447 -5.336 1.00 85.88 114 ARG A N 1
ATOM 879 C CA . ARG A 1 114 ? 16.647 -3.081 -5.872 1.00 85.88 114 ARG A CA 1
ATOM 880 C C . ARG A 1 114 ? 17.101 -2.037 -4.853 1.00 85.88 114 ARG A C 1
ATOM 882 O O . ARG A 1 114 ? 16.316 -1.246 -4.330 1.00 85.88 114 ARG A O 1
ATOM 889 N N . VAL A 1 115 ? 18.396 -2.040 -4.549 1.00 91.31 115 VAL A N 1
ATOM 890 C CA . VAL A 1 115 ? 19.028 -1.108 -3.598 1.00 91.31 115 VAL A CA 1
ATOM 891 C C . VAL A 1 115 ? 18.951 0.353 -4.050 1.00 91.31 115 VAL A C 1
ATOM 893 O O . VAL A 1 115 ? 19.039 1.262 -3.228 1.00 91.31 115 VAL A O 1
ATOM 896 N N . ASP A 1 116 ? 18.751 0.580 -5.346 1.00 93.25 116 ASP A N 1
ATOM 897 C CA . ASP A 1 116 ? 18.533 1.889 -5.960 1.00 93.25 116 ASP A CA 1
ATOM 898 C C . ASP A 1 116 ? 17.080 2.382 -5.847 1.00 93.25 116 ASP A C 1
ATOM 900 O O . ASP A 1 116 ? 16.774 3.494 -6.269 1.00 93.25 116 ASP A O 1
ATOM 904 N N . SER A 1 117 ? 16.190 1.589 -5.238 1.00 93.19 117 SER A N 1
ATOM 905 C CA . SER A 1 117 ? 14.750 1.856 -5.157 1.00 93.19 117 SER A CA 1
ATOM 906 C C . SER A 1 117 ? 14.038 1.913 -6.514 1.00 93.19 117 SER A C 1
ATOM 908 O O . SER A 1 117 ? 12.981 2.544 -6.609 1.00 93.19 117 SER A O 1
ATOM 910 N N . SER A 1 118 ? 14.567 1.251 -7.548 1.00 90.44 118 SER A N 1
ATOM 911 C CA . SER A 1 118 ? 13.841 1.037 -8.806 1.00 90.44 118 SER A CA 1
ATOM 912 C C . SER A 1 118 ? 12.521 0.284 -8.574 1.00 90.44 118 SER A C 1
ATOM 914 O O . SER A 1 118 ? 12.348 -0.430 -7.576 1.00 90.44 118 SER A O 1
ATOM 916 N N . ASN A 1 119 ? 11.556 0.464 -9.477 1.00 91.81 119 ASN A N 1
ATOM 917 C CA . ASN A 1 119 ? 10.254 -0.197 -9.420 1.00 91.81 119 ASN A CA 1
ATOM 918 C C . ASN A 1 119 ? 10.066 -1.212 -10.551 1.00 91.81 119 ASN A C 1
ATOM 920 O O . ASN A 1 119 ? 10.475 -0.982 -11.683 1.00 91.81 119 ASN A O 1
ATOM 924 N N . TYR A 1 120 ? 9.355 -2.296 -10.246 1.00 89.94 120 TYR A N 1
ATOM 925 C CA . TYR A 1 120 ? 8.847 -3.253 -11.233 1.00 89.94 120 TYR A CA 1
ATOM 926 C C . TYR A 1 120 ? 7.546 -2.743 -11.870 1.00 89.94 120 TYR A C 1
ATOM 928 O O . TYR A 1 120 ? 6.857 -1.882 -11.311 1.00 89.94 120 TYR A O 1
ATOM 936 N N . ASN A 1 121 ? 7.154 -3.336 -12.999 1.00 89.88 121 ASN A N 1
ATOM 937 C CA . ASN A 1 121 ? 5.887 -3.019 -13.653 1.00 89.88 121 ASN A CA 1
ATOM 938 C C . ASN A 1 121 ? 4.655 -3.437 -12.800 1.00 89.88 121 ASN A C 1
ATOM 940 O O . ASN A 1 121 ? 4.397 -4.638 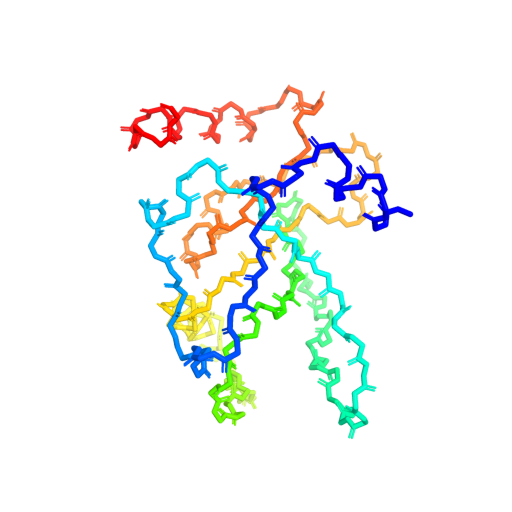-12.631 1.00 89.88 121 ASN A O 1
ATOM 944 N N . PRO A 1 122 ? 3.813 -2.492 -12.327 1.00 91.75 122 PRO A N 1
ATOM 945 C CA . PRO A 1 122 ? 2.686 -2.790 -11.435 1.00 91.75 122 PRO A CA 1
ATOM 946 C C . PRO A 1 122 ? 1.588 -3.653 -12.080 1.00 91.75 122 PRO A C 1
ATOM 948 O O . PRO A 1 122 ? 0.858 -4.359 -11.375 1.00 91.75 122 PRO A O 1
ATOM 951 N N . VAL A 1 123 ? 1.490 -3.661 -13.417 1.00 90.44 123 VAL A N 1
ATOM 952 C CA . VAL A 1 123 ? 0.515 -4.475 -14.166 1.00 90.44 123 VAL A CA 1
ATOM 953 C C . VAL A 1 123 ? 0.725 -5.967 -13.911 1.00 90.44 123 VAL A C 1
ATOM 955 O O . VAL A 1 123 ? -0.244 -6.728 -13.891 1.00 90.44 123 VAL A O 1
ATOM 958 N N . MET A 1 124 ? 1.959 -6.389 -13.628 1.00 86.88 124 MET A N 1
ATOM 959 C CA . MET A 1 124 ? 2.271 -7.780 -13.298 1.00 86.88 124 MET A CA 1
ATOM 960 C C . MET A 1 124 ? 1.598 -8.220 -11.992 1.00 86.88 124 MET A C 1
ATOM 962 O O . MET A 1 124 ? 1.031 -9.313 -11.923 1.00 86.88 124 MET A O 1
ATOM 966 N N . GLY A 1 125 ? 1.573 -7.346 -10.981 1.00 87.62 125 GLY A N 1
ATOM 967 C CA . GLY A 1 125 ? 0.861 -7.588 -9.725 1.00 87.62 125 GLY A CA 1
ATOM 968 C C . GLY A 1 125 ? -0.653 -7.669 -9.935 1.00 87.62 125 GLY A C 1
ATOM 969 O O . GLY A 1 125 ? -1.290 -8.646 -9.524 1.00 87.62 125 GLY A O 1
ATOM 970 N N . TRP A 1 126 ? -1.229 -6.691 -10.640 1.00 90.44 126 TRP A N 1
ATOM 971 C CA . TRP A 1 126 ? -2.669 -6.647 -10.925 1.00 90.44 126 TRP A CA 1
ATOM 972 C C . TRP A 1 126 ? -3.155 -7.798 -11.809 1.00 90.44 126 TRP A C 1
ATOM 974 O O . TRP A 1 126 ? -4.239 -8.329 -11.571 1.00 90.44 126 TRP A O 1
ATOM 984 N N . GLY A 1 127 ? -2.344 -8.254 -12.768 1.00 87.06 127 GLY A N 1
ATOM 985 C CA . GLY A 1 127 ? -2.656 -9.396 -13.635 1.00 87.06 127 GLY A CA 1
ATOM 986 C C . GLY A 1 127 ? -2.851 -10.715 -12.878 1.00 87.06 127 GLY A C 1
ATOM 987 O O . GLY A 1 127 ? -3.453 -11.651 -13.400 1.00 87.06 127 GLY A O 1
ATOM 988 N N . THR A 1 128 ? -2.391 -10.784 -11.627 1.00 84.00 128 THR A N 1
ATOM 989 C CA . THR A 1 128 ? -2.596 -11.928 -10.728 1.00 84.00 128 THR A CA 1
ATOM 990 C C . THR A 1 128 ? -3.671 -11.677 -9.660 1.00 84.00 128 THR A C 1
ATOM 992 O O . THR A 1 128 ? -3.890 -12.507 -8.778 1.00 84.00 128 THR A O 1
ATOM 995 N N . GLY A 1 129 ? -4.368 -10.539 -9.728 1.00 88.88 129 GLY A N 1
ATOM 996 C CA . GLY A 1 129 ? -5.424 -10.141 -8.797 1.00 88.88 129 GLY A CA 1
ATOM 997 C C . GLY A 1 129 ? -4.935 -9.506 -7.491 1.00 88.88 129 GLY A C 1
ATOM 998 O O . GLY A 1 129 ? -5.750 -9.301 -6.595 1.00 88.88 129 GLY A O 1
ATOM 999 N N . SER A 1 130 ? -3.641 -9.198 -7.354 1.00 90.88 130 SER A N 1
ATOM 1000 C CA . SER A 1 130 ? -3.118 -8.550 -6.143 1.00 90.88 130 SER A CA 1
ATOM 1001 C C . SER A 1 130 ? -3.659 -7.128 -6.009 1.00 90.88 130 SER A C 1
ATOM 1003 O O . SER A 1 130 ? -3.620 -6.358 -6.964 1.00 90.88 130 SER A O 1
ATOM 1005 N N . GLN A 1 131 ? -4.135 -6.763 -4.821 1.00 92.44 131 GLN A N 1
ATOM 1006 C CA . GLN A 1 131 ? -4.783 -5.471 -4.573 1.00 92.44 131 GLN A CA 1
ATOM 1007 C C . GLN A 1 131 ? -3.811 -4.427 -4.012 1.00 92.44 131 GLN A C 1
ATOM 1009 O O . GLN A 1 131 ? -3.964 -3.239 -4.275 1.00 92.44 131 GLN A O 1
ATOM 1014 N N . LEU A 1 132 ? -2.803 -4.858 -3.244 1.00 92.94 132 LEU A N 1
ATOM 1015 C CA . LEU A 1 132 ? -1.819 -3.978 -2.610 1.00 92.94 132 LEU A CA 1
ATOM 1016 C C . LEU A 1 132 ? -0.481 -4.065 -3.362 1.00 92.94 132 LEU A C 1
ATOM 1018 O O . LEU A 1 132 ? 0.477 -4.679 -2.894 1.00 92.94 132 LEU A O 1
ATOM 1022 N N . VAL A 1 133 ? -0.427 -3.471 -4.551 1.00 93.62 133 VAL A N 1
ATOM 1023 C CA . VAL A 1 133 ? 0.790 -3.392 -5.375 1.00 93.62 133 VAL A CA 1
ATOM 1024 C C . VAL A 1 133 ? 1.636 -2.218 -4.886 1.00 93.62 133 VAL A C 1
ATOM 1026 O O . VAL A 1 133 ? 1.304 -1.066 -5.148 1.00 93.62 133 VAL A O 1
ATOM 1029 N N . ALA A 1 134 ? 2.668 -2.497 -4.083 1.00 93.31 134 ALA A N 1
ATOM 1030 C CA . ALA A 1 134 ? 3.496 -1.458 -3.478 1.00 93.31 134 ALA A CA 1
ATOM 1031 C C . ALA A 1 134 ? 4.656 -1.070 -4.398 1.00 93.31 134 ALA A C 1
ATOM 1033 O O . ALA A 1 134 ? 5.329 -1.948 -4.937 1.00 93.31 134 ALA A O 1
ATOM 1034 N N . LEU A 1 135 ? 4.892 0.239 -4.503 1.00 94.44 135 LEU A N 1
ATOM 1035 C CA . LEU A 1 135 ? 5.982 0.864 -5.248 1.00 94.44 135 LEU A CA 1
ATOM 1036 C C . LEU A 1 135 ? 6.739 1.856 -4.350 1.00 94.44 135 LEU A C 1
ATOM 1038 O O . LEU A 1 135 ? 6.208 2.361 -3.356 1.00 94.44 135 LEU A O 1
ATOM 1042 N N . ASN A 1 136 ? 7.974 2.148 -4.732 1.00 95.56 136 ASN A N 1
ATOM 1043 C CA . ASN A 1 136 ? 8.833 3.190 -4.194 1.00 95.56 136 ASN A CA 1
ATOM 1044 C C . ASN A 1 136 ? 8.424 4.547 -4.779 1.00 95.56 136 ASN A C 1
ATOM 1046 O O . ASN A 1 136 ? 8.930 4.966 -5.816 1.00 95.56 136 ASN A O 1
ATOM 1050 N N . TYR A 1 137 ? 7.505 5.241 -4.107 1.00 95.62 137 TYR A N 1
ATOM 1051 C CA . TYR A 1 137 ? 6.972 6.539 -4.549 1.00 95.62 137 TYR A CA 1
ATOM 1052 C C . TYR A 1 137 ? 8.008 7.669 -4.616 1.00 95.62 137 TYR A C 1
ATOM 1054 O O . TYR A 1 137 ? 7.769 8.681 -5.269 1.00 95.62 137 TYR A O 1
ATOM 1062 N N . GLN A 1 138 ? 9.139 7.532 -3.921 1.00 95.88 138 GLN A N 1
ATOM 1063 C CA . GLN A 1 138 ? 10.241 8.493 -3.980 1.00 95.88 138 GLN A CA 1
ATOM 1064 C C . GLN A 1 138 ? 10.990 8.468 -5.322 1.00 95.88 138 GLN A C 1
ATOM 1066 O O . GLN A 1 138 ? 11.681 9.435 -5.642 1.00 95.88 138 GLN A O 1
ATOM 1071 N N . THR A 1 139 ? 10.865 7.380 -6.088 1.00 94.00 139 THR A N 1
ATOM 1072 C CA . THR A 1 139 ? 11.501 7.207 -7.395 1.00 94.00 139 THR A CA 1
ATOM 1073 C C . THR A 1 139 ? 10.494 7.581 -8.476 1.00 94.00 139 THR A C 1
ATOM 1075 O O . THR A 1 139 ? 9.515 6.872 -8.691 1.00 94.00 139 THR A O 1
ATOM 1078 N N . ALA A 1 140 ? 10.714 8.712 -9.147 1.00 94.12 140 ALA A N 1
ATOM 1079 C CA . ALA A 1 140 ? 9.889 9.129 -10.277 1.00 94.12 140 ALA A CA 1
ATOM 1080 C C . ALA A 1 140 ? 10.307 8.354 -11.536 1.00 94.12 140 ALA A C 1
ATOM 1082 O O . ALA A 1 140 ? 11.152 8.811 -12.305 1.00 94.12 140 ALA A O 1
ATOM 1083 N N . ASP A 1 141 ? 9.753 7.157 -11.701 1.00 93.88 141 ASP A N 1
ATOM 1084 C CA . ASP A 1 141 ? 9.952 6.304 -12.869 1.00 93.88 141 ASP A CA 1
ATOM 1085 C C . ASP A 1 141 ? 8.632 6.024 -13.603 1.00 93.88 141 ASP A C 1
ATOM 1087 O O . ASP A 1 141 ? 7.535 6.348 -13.140 1.00 93.88 141 ASP A O 1
ATOM 1091 N N . VAL A 1 142 ? 8.754 5.389 -14.770 1.00 94.62 142 VAL A N 1
ATOM 1092 C CA . VAL A 1 142 ? 7.616 5.023 -15.626 1.00 94.62 142 VAL A CA 1
ATOM 1093 C C . VAL A 1 142 ? 6.624 4.113 -14.890 1.00 94.62 142 VAL A C 1
ATOM 1095 O O . VAL A 1 142 ? 5.425 4.161 -15.155 1.00 94.62 142 VAL A O 1
ATOM 1098 N N . CYS A 1 143 ? 7.090 3.295 -13.944 1.00 95.06 143 CYS A N 1
ATOM 1099 C CA . CYS A 1 143 ? 6.234 2.395 -13.178 1.00 95.06 143 CYS A CA 1
ATOM 1100 C C . CYS A 1 143 ? 5.318 3.172 -12.221 1.00 95.06 143 CYS A C 1
ATOM 1102 O O . CYS A 1 143 ? 4.131 2.850 -12.123 1.00 95.06 143 CYS A O 1
ATOM 1104 N N . VAL A 1 144 ? 5.831 4.212 -11.552 1.00 95.12 144 VAL A N 1
ATOM 1105 C CA . VAL A 1 144 ? 5.020 5.116 -10.720 1.00 95.12 144 VAL A CA 1
ATOM 1106 C C . VAL A 1 144 ? 4.063 5.951 -11.572 1.00 95.12 144 VAL A C 1
ATOM 1108 O O . VAL A 1 144 ? 2.895 6.081 -11.202 1.00 95.12 144 VAL A O 1
ATOM 1111 N N . GLU A 1 145 ? 4.508 6.474 -12.717 1.00 95.50 145 GLU A N 1
ATOM 1112 C CA . GLU A 1 145 ? 3.637 7.215 -13.645 1.00 95.50 145 GLU A CA 1
ATOM 1113 C C . GLU A 1 145 ? 2.457 6.350 -14.111 1.00 95.50 145 GLU A C 1
ATOM 1115 O O . GLU A 1 145 ? 1.299 6.719 -13.906 1.00 95.50 145 GLU A O 1
ATOM 1120 N N . LEU A 1 146 ? 2.739 5.143 -14.615 1.00 94.38 146 LEU A N 1
ATOM 1121 C CA . LEU A 1 146 ? 1.725 4.173 -15.032 1.00 94.38 146 LEU A CA 1
ATOM 1122 C C . LEU A 1 146 ? 0.761 3.815 -13.890 1.00 94.38 146 LEU A C 1
ATOM 1124 O O . LEU A 1 146 ? -0.448 3.694 -14.101 1.00 94.38 146 LEU A O 1
ATOM 1128 N N . PHE A 1 147 ? 1.282 3.649 -12.670 1.00 93.81 147 PHE A N 1
ATOM 1129 C CA . PHE A 1 147 ? 0.465 3.358 -11.495 1.00 93.81 147 PHE A CA 1
ATOM 1130 C C . PHE A 1 147 ? -0.545 4.476 -11.217 1.00 93.81 147 PHE A C 1
ATOM 1132 O O . PHE A 1 147 ? -1.736 4.212 -11.038 1.00 93.81 147 PHE A O 1
ATOM 1139 N N . LEU A 1 148 ? -0.080 5.727 -11.206 1.00 93.44 148 LEU A N 1
ATOM 1140 C CA . LEU A 1 148 ? -0.919 6.894 -10.942 1.00 93.44 148 LEU A CA 1
ATOM 1141 C C . LEU A 1 148 ? -1.966 7.109 -12.037 1.00 93.44 148 LEU A C 1
ATOM 1143 O O . LEU A 1 148 ? -3.129 7.363 -11.717 1.00 93.44 148 LEU A O 1
ATOM 1147 N N . GLU A 1 149 ? -1.586 6.960 -13.307 1.00 93.62 149 GLU A N 1
ATOM 1148 C CA . GLU A 1 149 ? -2.514 7.076 -14.435 1.00 93.62 149 GLU A CA 1
ATOM 1149 C C . GLU A 1 149 ? -3.654 6.057 -14.334 1.00 93.62 149 GLU A C 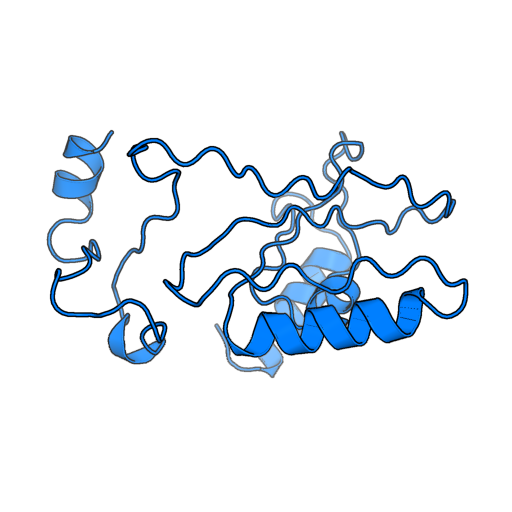1
ATOM 1151 O O . GLU A 1 149 ? -4.830 6.407 -14.469 1.00 93.62 149 GLU A O 1
ATOM 1156 N N . ILE A 1 150 ? -3.334 4.799 -14.021 1.00 91.31 150 ILE A N 1
ATOM 1157 C CA . ILE A 1 150 ? -4.344 3.744 -13.892 1.00 91.31 150 ILE A CA 1
ATOM 1158 C C . ILE A 1 150 ? -5.297 4.026 -12.726 1.00 91.31 150 ILE A C 1
ATOM 1160 O O . ILE A 1 150 ? -6.512 3.863 -12.876 1.00 91.31 150 ILE A O 1
ATOM 1164 N N . LEU A 1 151 ? -4.796 4.512 -11.586 1.00 89.38 151 LEU A N 1
ATOM 1165 C CA . LEU A 1 151 ? -5.660 4.891 -10.464 1.00 89.38 151 LEU A CA 1
ATOM 1166 C C . LEU A 1 151 ? -6.608 6.051 -10.804 1.00 89.38 151 LEU A C 1
ATOM 1168 O O . LEU A 1 151 ? -7.768 6.035 -10.378 1.00 89.38 151 LEU A O 1
ATOM 1172 N N . GLN A 1 152 ? -6.149 7.028 -11.590 1.00 89.06 152 GLN A N 1
ATOM 1173 C CA . GLN A 1 152 ? -6.974 8.154 -12.036 1.00 89.06 152 GLN A CA 1
ATOM 1174 C C . GLN A 1 152 ? -8.074 7.710 -13.006 1.00 89.06 152 GLN A C 1
ATOM 1176 O O . GLN A 1 152 ? -9.233 8.098 -12.840 1.00 89.06 152 GLN A O 1
ATOM 1181 N N . VAL A 1 153 ? -7.749 6.854 -13.983 1.00 87.50 153 VAL A N 1
ATOM 1182 C CA . VAL A 1 153 ? -8.728 6.313 -14.947 1.00 87.50 153 VAL A CA 1
ATOM 1183 C C . VAL A 1 153 ? -9.822 5.520 -14.234 1.00 87.50 153 VAL A C 1
ATOM 1185 O O . VAL A 1 153 ? -11.004 5.659 -14.554 1.00 87.50 153 VAL A O 1
ATOM 1188 N N . LEU A 1 154 ? -9.443 4.724 -13.234 1.00 83.69 154 LEU A N 1
ATOM 1189 C CA . LEU A 1 154 ? -10.380 3.924 -12.448 1.00 83.69 154 LEU A CA 1
ATOM 1190 C C . LEU A 1 154 ? -11.158 4.742 -11.402 1.00 83.69 154 LEU A C 1
ATOM 1192 O O . LEU A 1 154 ? -12.045 4.188 -10.754 1.00 83.69 154 LEU A O 1
ATOM 1196 N N . ARG A 1 155 ? -10.877 6.049 -11.260 1.00 79.12 155 ARG A N 1
ATOM 1197 C CA . ARG A 1 155 ? -11.474 6.953 -10.256 1.00 79.12 155 ARG A CA 1
ATOM 1198 C C . ARG A 1 155 ? -11.336 6.429 -8.823 1.00 79.12 155 ARG A C 1
ATOM 1200 O O . ARG A 1 155 ? -12.269 6.515 -8.029 1.00 79.12 155 ARG A O 1
ATOM 1207 N N . ILE A 1 156 ? -10.181 5.841 -8.518 1.00 67.06 156 ILE A N 1
ATOM 1208 C CA . ILE A 1 156 ? -9.878 5.271 -7.196 1.00 67.06 156 ILE A CA 1
ATOM 1209 C C . ILE A 1 156 ? -9.261 6.329 -6.249 1.00 67.06 156 ILE A C 1
ATOM 1211 O O . ILE A 1 156 ? -9.124 6.066 -5.057 1.00 67.06 156 ILE A O 1
ATOM 1215 N N . ALA A 1 157 ? -8.947 7.532 -6.743 1.00 51.28 157 ALA A N 1
ATOM 1216 C CA . ALA A 1 157 ? -8.355 8.639 -5.981 1.00 51.28 157 ALA A CA 1
ATOM 1217 C C . ALA A 1 157 ? -9.321 9.817 -5.781 1.00 51.28 157 ALA A C 1
ATOM 1219 O O . ALA A 1 157 ? -10.101 10.106 -6.719 1.00 51.28 157 ALA A O 1
#

Organism: Aphanomyces astaci (NCBI:txid112090)